Protein AF-A0A453L8Q3-F1 (afdb_monomer_lite)

Foldseek 3Di:
DCVVLVDDDDPPDPDDDPVNVVSVVVQVVCCVVVNDPPPPPPCPPCVNDDDADLVNVLVVLQVVLVVQLVVQLVVQVVVCVVVVHDDDPCSSRPPVSSCCSNVVSVCVSVVD

Organism: Aegilops tauschii subsp. strangulata (NCBI:txid200361)

Sequence (112 aa):
MNRRLNLDIPQNNTFLLPRDVLAATNHLIGMKFGTGILEDDDMNHLKNKHIHSGADLLQDQFGLALGRLQHAVQKTIHRVFIRQSKPTPQTLVTPTSTSILLINTYETFFGT

Secondary structure (DSSP, 8-state):
-HHHHT----TT--SPPHHHHHHHHHHHHHHHTT-S------TTSGGG-----HHHHHHHHHHHHHHHHHHHHHHHHHHHHHTTPPP-HHHHS-HHHHHHHHHHHHHHHHT-

Radius of gyration: 22.08 Å; chains: 1; bounding box: 40×36×52 Å

InterPro domains:
  IPR007642 RNA polymerase Rpb2, domain 2 [PF04561] (1-51)
  IPR037034 RNA polymerase Rpb2, domain 2 superfamily [G3DSA:3.90.1110.10] (1-41)

Structure (mmCIF, N/CA/C/O backbone):
data_AF-A0A453L8Q3-F1
#
_entry.id   AF-A0A453L8Q3-F1
#
loop_
_atom_site.group_PDB
_atom_site.id
_atom_site.type_symbol
_atom_site.label_atom_id
_atom_site.label_alt_id
_atom_site.label_comp_id
_atom_site.label_asym_id
_atom_site.label_entity_id
_atom_site.label_seq_id
_atom_site.pdbx_PDB_ins_code
_atom_site.Cartn_x
_atom_site.Cartn_y
_atom_site.Cartn_z
_atom_site.occupancy
_atom_site.B_iso_or_equiv
_atom_site.auth_seq_id
_atom_site.auth_comp_id
_atom_site.auth_asym_id
_atom_site.auth_atom_id
_atom_site.pdbx_PDB_model_num
ATOM 1 N N . MET A 1 1 ? 0.668 -0.923 -15.991 1.00 86.75 1 MET A N 1
ATOM 2 C CA . MET A 1 1 ? 1.037 -2.350 -16.109 1.00 86.75 1 MET A CA 1
ATOM 3 C C . MET A 1 1 ? 0.819 -2.878 -17.524 1.00 86.75 1 MET A C 1
ATOM 5 O O . MET A 1 1 ? 1.801 -3.147 -18.202 1.00 86.75 1 MET A O 1
ATOM 9 N N . ASN A 1 2 ? -0.426 -2.898 -18.012 1.00 90.00 2 ASN A N 1
ATOM 10 C CA . ASN A 1 2 ? -0.809 -3.439 -19.328 1.00 90.00 2 ASN A CA 1
ATOM 11 C C . ASN A 1 2 ? 0.052 -2.956 -20.504 1.00 90.00 2 ASN A C 1
ATOM 13 O O . ASN A 1 2 ? 0.551 -3.773 -21.267 1.00 90.00 2 ASN A O 1
ATOM 17 N N . ARG A 1 3 ? 0.317 -1.645 -20.594 1.00 87.75 3 ARG A N 1
ATOM 18 C CA . ARG A 1 3 ? 1.172 -1.061 -21.642 1.00 87.75 3 ARG A CA 1
ATOM 19 C C . ARG A 1 3 ? 2.616 -1.579 -21.626 1.00 87.75 3 ARG A C 1
ATOM 21 O O . ARG A 1 3 ? 3.201 -1.733 -22.683 1.00 87.75 3 ARG A O 1
ATOM 28 N N . ARG A 1 4 ? 3.197 -1.813 -20.445 1.00 86.25 4 ARG A N 1
ATOM 29 C CA . ARG A 1 4 ? 4.604 -2.239 -20.316 1.00 86.25 4 ARG A CA 1
ATOM 30 C C . ARG A 1 4 ? 4.787 -3.732 -20.573 1.00 86.25 4 ARG A C 1
ATOM 32 O O . ARG A 1 4 ? 5.816 -4.144 -21.081 1.00 86.25 4 ARG A O 1
ATOM 39 N N . LEU A 1 5 ? 3.782 -4.534 -20.226 1.00 88.56 5 LEU A N 1
ATOM 40 C CA . LEU A 1 5 ? 3.812 -5.991 -20.374 1.00 88.56 5 LEU A CA 1
ATOM 41 C C . LEU A 1 5 ? 3.072 -6.486 -21.629 1.00 88.56 5 LEU A C 1
ATOM 43 O O . LEU A 1 5 ? 2.927 -7.692 -21.804 1.00 88.56 5 LEU A O 1
ATOM 47 N N . ASN A 1 6 ? 2.594 -5.573 -22.485 1.00 87.44 6 ASN A N 1
ATOM 48 C CA . ASN A 1 6 ? 1.770 -5.867 -23.664 1.00 87.44 6 ASN A CA 1
ATOM 49 C C . ASN A 1 6 ? 0.576 -6.788 -23.348 1.00 87.44 6 ASN A C 1
ATOM 51 O O . ASN A 1 6 ? 0.313 -7.770 -24.043 1.00 87.44 6 ASN A O 1
ATOM 55 N N . LEU A 1 7 ? -0.138 -6.483 -22.261 1.00 89.62 7 LEU A N 1
ATOM 56 C CA . LEU A 1 7 ? -1.300 -7.250 -21.814 1.00 89.62 7 LEU A CA 1
ATOM 57 C C . LEU A 1 7 ? -2.597 -6.569 -22.243 1.00 89.62 7 LEU A C 1
ATOM 59 O O . LEU A 1 7 ? -2.794 -5.382 -21.997 1.00 89.62 7 LEU A O 1
ATOM 63 N N . ASP A 1 8 ? -3.504 -7.353 -22.814 1.00 91.56 8 ASP A N 1
ATOM 64 C CA . ASP A 1 8 ? -4.875 -6.940 -23.107 1.00 91.56 8 ASP A CA 1
ATOM 65 C C . ASP A 1 8 ? -5.792 -7.343 -21.942 1.00 91.56 8 ASP A C 1
ATOM 67 O O . ASP A 1 8 ? -6.386 -8.422 -21.923 1.00 91.56 8 ASP A O 1
ATOM 71 N N . ILE A 1 9 ? -5.779 -6.524 -20.888 1.00 90.62 9 ILE A N 1
ATOM 72 C CA . ILE A 1 9 ? -6.620 -6.673 -19.693 1.00 90.62 9 ILE A CA 1
ATOM 73 C C . ILE A 1 9 ? -7.485 -5.407 -19.578 1.00 90.62 9 ILE A C 1
ATOM 75 O O . ILE A 1 9 ? -6.965 -4.300 -19.776 1.00 90.62 9 ILE A O 1
ATOM 79 N N . PRO A 1 10 ? -8.784 -5.524 -19.236 1.00 91.69 10 PRO A N 1
ATOM 80 C CA . PRO A 1 10 ? -9.657 -4.367 -19.063 1.00 91.69 10 PRO A CA 1
ATOM 81 C C . PRO A 1 10 ? -9.109 -3.362 -18.041 1.00 91.69 10 PRO A C 1
ATOM 83 O O . PRO A 1 10 ? -8.730 -3.745 -16.937 1.00 91.69 10 PRO A O 1
ATOM 86 N N . GLN A 1 11 ? -9.146 -2.064 -18.370 1.00 88.25 11 GLN A N 1
ATOM 87 C CA . GLN A 1 11 ? -8.648 -0.981 -17.496 1.00 88.25 11 GLN A CA 1
ATOM 88 C C . GLN A 1 11 ? -9.404 -0.863 -16.162 1.00 88.25 11 GLN A C 1
ATOM 90 O O . GLN A 1 11 ? -8.898 -0.262 -15.222 1.00 88.25 11 GLN A O 1
ATOM 95 N N . ASN A 1 12 ? -10.610 -1.430 -16.075 1.00 93.12 12 ASN A N 1
ATOM 96 C CA . ASN A 1 12 ? -11.411 -1.421 -14.852 1.00 93.12 12 ASN A CA 1
ATOM 97 C C . ASN A 1 12 ? -10.896 -2.411 -13.791 1.00 93.12 12 ASN A C 1
ATOM 99 O O . ASN A 1 12 ? -11.258 -2.306 -12.623 1.00 93.12 12 ASN A O 1
ATOM 103 N N . ASN A 1 13 ? -10.077 -3.394 -14.180 1.00 90.31 13 ASN A N 1
ATOM 104 C CA . ASN A 1 13 ? -9.484 -4.306 -13.216 1.00 90.31 13 ASN A CA 1
ATOM 105 C C . ASN A 1 13 ? -8.190 -3.707 -12.654 1.00 90.31 13 ASN A C 1
ATOM 107 O O . ASN A 1 13 ? -7.178 -3.632 -13.348 1.00 90.31 13 ASN A O 1
ATOM 111 N N . THR A 1 14 ? -8.231 -3.301 -11.389 1.00 89.44 14 THR A N 1
ATOM 112 C CA . THR A 1 14 ? -7.083 -2.746 -10.660 1.00 89.44 14 THR A CA 1
ATOM 113 C C . THR A 1 14 ? -6.326 -3.792 -9.842 1.00 89.44 14 THR A C 1
ATOM 115 O O . THR A 1 14 ? -5.266 -3.487 -9.295 1.00 89.44 14 THR A O 1
ATOM 118 N N . PHE A 1 15 ? -6.840 -5.024 -9.754 1.00 92.94 15 PHE A N 1
ATOM 119 C CA . PHE A 1 15 ? -6.193 -6.113 -9.030 1.00 92.94 15 PHE A CA 1
ATOM 120 C C . PHE A 1 15 ? -5.173 -6.839 -9.904 1.00 92.94 15 PHE A C 1
ATOM 122 O O . PHE A 1 15 ? -5.402 -7.072 -11.091 1.00 92.94 15 PHE A O 1
ATOM 129 N N . LEU A 1 16 ? -4.075 -7.264 -9.275 1.00 92.81 16 LEU A N 1
ATOM 130 C CA . LEU A 1 16 ? -3.070 -8.112 -9.908 1.00 92.81 16 LEU A CA 1
ATOM 131 C C . LEU A 1 16 ? -3.668 -9.478 -10.259 1.00 92.81 16 LEU A C 1
ATOM 133 O O . LEU A 1 16 ? -4.173 -10.196 -9.394 1.00 92.81 16 LEU A O 1
ATOM 137 N N . LEU A 1 17 ? -3.565 -9.854 -11.528 1.00 93.56 17 LEU A N 1
ATOM 138 C CA . LEU A 1 17 ? -3.929 -11.166 -12.039 1.00 93.56 17 LEU A CA 1
ATOM 139 C C . LEU A 1 17 ? -2.708 -12.097 -12.068 1.00 93.56 17 LEU A C 1
ATOM 141 O O . LEU A 1 17 ? -1.582 -11.646 -12.276 1.00 93.56 17 LEU A O 1
ATOM 145 N N . PRO A 1 18 ? -2.894 -13.426 -11.977 1.00 92.69 18 PRO A N 1
ATOM 146 C CA . PRO A 1 18 ? -1.785 -14.375 -12.118 1.00 92.69 18 PRO A CA 1
ATOM 147 C C . PRO A 1 18 ? -0.983 -14.200 -13.422 1.00 92.69 18 PRO A C 1
ATOM 149 O O . PRO A 1 18 ? 0.234 -14.388 -13.443 1.00 92.69 18 PRO A O 1
ATOM 152 N N . ARG A 1 19 ? -1.651 -13.785 -14.510 1.00 91.69 19 ARG A N 1
ATOM 153 C CA . ARG A 1 19 ? -1.014 -13.498 -15.805 1.00 91.69 19 ARG A CA 1
ATOM 154 C C . ARG A 1 19 ? -0.047 -12.315 -15.741 1.00 91.69 19 ARG A C 1
ATOM 156 O O . ARG A 1 19 ? 0.966 -12.343 -16.435 1.00 91.69 19 ARG A O 1
ATOM 163 N N . ASP A 1 20 ? -0.338 -11.317 -14.913 1.00 93.56 20 ASP A N 1
ATOM 164 C CA . ASP A 1 20 ? 0.510 -10.140 -14.736 1.00 93.56 20 ASP A CA 1
ATOM 165 C C . ASP A 1 20 ? 1.875 -10.529 -14.167 1.00 93.56 20 ASP A C 1
ATOM 167 O O . ASP A 1 20 ? 2.911 -10.086 -14.663 1.00 93.56 20 ASP A O 1
ATOM 171 N N . VAL A 1 21 ? 1.873 -11.418 -13.166 1.00 93.94 21 VAL A N 1
ATOM 172 C CA . VAL A 1 21 ? 3.090 -11.942 -12.533 1.00 93.94 21 VAL A CA 1
ATOM 173 C C . VAL A 1 21 ? 3.910 -12.742 -13.541 1.00 93.94 21 VAL A C 1
ATOM 175 O O . VAL A 1 21 ? 5.095 -12.474 -13.706 1.00 93.94 21 VAL A O 1
ATOM 178 N N . LEU A 1 22 ? 3.278 -13.668 -14.271 1.00 93.94 22 LEU A N 1
ATOM 179 C CA . LEU A 1 22 ? 3.964 -14.476 -15.284 1.00 93.94 22 LEU A CA 1
ATOM 180 C C . LEU A 1 22 ? 4.593 -13.606 -16.386 1.00 93.94 22 LEU A C 1
ATOM 182 O O . LEU A 1 22 ? 5.744 -13.821 -16.768 1.00 93.94 22 LEU A O 1
ATOM 186 N N . ALA A 1 23 ? 3.857 -12.609 -16.882 1.00 92.31 23 ALA A N 1
ATOM 187 C CA . ALA A 1 23 ? 4.350 -11.690 -17.901 1.00 92.31 23 ALA A CA 1
ATOM 188 C C . ALA A 1 23 ? 5.501 -10.815 -17.381 1.00 92.31 23 ALA A C 1
ATOM 190 O O . ALA A 1 23 ? 6.500 -10.653 -18.080 1.00 92.31 23 ALA A O 1
ATOM 191 N N . ALA A 1 24 ? 5.405 -10.308 -16.147 1.00 92.00 24 ALA A N 1
ATOM 192 C CA . ALA A 1 24 ? 6.477 -9.550 -15.506 1.00 92.00 24 ALA A CA 1
ATOM 193 C C . ALA A 1 24 ? 7.744 -10.398 -15.305 1.00 92.00 24 ALA A C 1
ATOM 195 O O . ALA A 1 24 ? 8.844 -9.932 -15.598 1.00 92.00 24 ALA A O 1
ATOM 196 N N . THR A 1 25 ? 7.608 -11.655 -14.870 1.00 92.81 25 THR A N 1
ATOM 197 C CA . THR A 1 25 ? 8.742 -12.581 -14.727 1.00 92.81 25 THR A CA 1
ATOM 198 C C . THR A 1 25 ? 9.403 -12.872 -16.072 1.00 92.81 25 THR A C 1
ATOM 200 O O . THR A 1 25 ? 10.623 -12.769 -16.179 1.00 92.81 25 THR A O 1
ATOM 203 N N . ASN A 1 26 ? 8.626 -13.168 -17.118 1.00 90.00 26 ASN A N 1
ATOM 204 C CA . ASN A 1 26 ? 9.169 -13.378 -18.463 1.00 90.00 26 ASN A CA 1
ATOM 205 C C . ASN A 1 26 ? 9.882 -12.129 -18.997 1.00 90.00 26 ASN A C 1
ATOM 207 O O . ASN A 1 26 ? 10.944 -12.243 -19.605 1.00 90.00 26 ASN A O 1
ATOM 211 N N . HIS A 1 27 ? 9.335 -10.940 -18.732 1.00 88.38 27 HIS A N 1
ATOM 212 C CA . HIS A 1 27 ? 9.964 -9.676 -19.103 1.00 88.38 27 HIS A CA 1
ATOM 213 C C . HIS A 1 27 ? 11.316 -9.482 -18.394 1.00 88.38 27 HIS A C 1
ATOM 215 O O . HIS A 1 27 ? 12.315 -9.213 -19.057 1.00 88.38 27 HIS A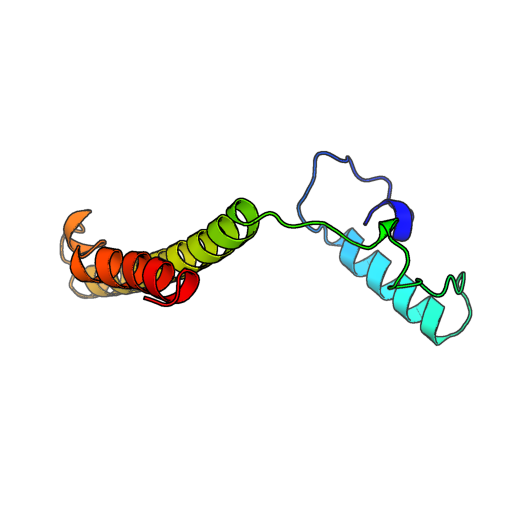 O 1
ATOM 221 N N . LEU A 1 28 ? 11.388 -9.726 -17.078 1.00 89.25 28 LEU A N 1
ATOM 222 C CA . LEU A 1 28 ? 12.633 -9.671 -16.296 1.00 89.25 28 LEU A CA 1
ATOM 223 C C . LEU A 1 28 ? 13.692 -10.670 -16.793 1.00 89.25 28 LEU A C 1
ATOM 225 O O . LEU A 1 28 ? 14.874 -10.333 -16.879 1.00 89.25 28 LEU A O 1
ATOM 229 N N . ILE A 1 29 ? 13.279 -11.893 -17.140 1.00 89.69 29 ILE A N 1
ATOM 230 C CA . ILE A 1 29 ? 14.167 -12.908 -17.726 1.00 89.69 29 ILE A CA 1
ATOM 231 C C . ILE A 1 29 ? 14.697 -12.413 -19.079 1.00 89.69 29 ILE A C 1
ATOM 233 O O . ILE A 1 29 ? 15.906 -12.426 -19.303 1.00 89.69 29 ILE A O 1
ATOM 237 N N . GLY A 1 30 ? 13.824 -11.907 -19.954 1.00 87.25 30 GLY A N 1
ATOM 238 C CA . GLY A 1 30 ? 14.216 -11.353 -21.253 1.00 87.25 30 GLY A CA 1
ATOM 239 C C . GLY A 1 30 ? 15.215 -10.197 -21.139 1.00 87.25 30 GLY A C 1
ATOM 240 O O . GLY A 1 30 ? 16.194 -10.162 -21.885 1.00 87.25 30 GLY A O 1
ATOM 241 N N . MET A 1 31 ? 15.028 -9.305 -20.157 1.00 85.88 31 MET A N 1
ATOM 242 C CA . MET A 1 31 ? 15.989 -8.240 -19.841 1.00 85.88 31 MET A CA 1
ATOM 243 C C . MET A 1 31 ? 17.345 -8.812 -19.413 1.00 85.88 31 MET A C 1
ATOM 245 O O . MET A 1 31 ? 18.384 -8.363 -19.891 1.00 85.88 31 MET A O 1
ATOM 249 N N . LYS A 1 32 ? 17.356 -9.837 -18.548 1.00 84.94 32 LYS A N 1
ATOM 250 C CA . LYS A 1 32 ? 18.598 -10.448 -18.049 1.00 84.94 32 LYS A CA 1
ATOM 251 C C . LYS A 1 32 ? 19.432 -11.100 -19.155 1.00 84.94 32 LYS A C 1
ATOM 253 O O . LYS A 1 32 ? 20.658 -11.063 -19.078 1.00 84.94 32 LYS A O 1
ATOM 258 N N . PHE A 1 33 ? 18.780 -11.696 -20.152 1.00 85.25 33 PHE A N 1
ATOM 259 C CA . PHE A 1 33 ? 19.435 -12.398 -21.261 1.00 85.25 33 PHE A CA 1
ATOM 260 C C . PHE A 1 33 ? 19.586 -11.547 -22.532 1.00 85.25 33 PHE A C 1
ATOM 262 O O . PHE A 1 33 ? 20.007 -12.075 -23.557 1.00 85.25 33 PHE A O 1
ATOM 269 N N . GLY A 1 34 ? 19.235 -10.255 -22.495 1.00 75.00 34 GLY A N 1
ATOM 270 C CA . GLY A 1 34 ? 19.349 -9.354 -23.651 1.00 75.00 34 GLY A CA 1
ATOM 271 C C . GLY A 1 34 ? 18.469 -9.746 -24.845 1.00 75.00 34 GLY A C 1
ATOM 272 O O . GLY A 1 34 ? 18.735 -9.335 -25.968 1.00 75.00 34 GLY A O 1
ATOM 273 N N . THR A 1 35 ? 17.440 -10.567 -24.615 1.00 70.19 35 THR A N 1
ATOM 274 C CA . THR A 1 35 ? 16.517 -11.082 -25.646 1.00 70.19 35 THR A CA 1
ATOM 275 C C . THR A 1 35 ? 15.206 -10.293 -25.715 1.00 70.19 35 THR A C 1
ATOM 277 O O . THR A 1 35 ? 14.332 -10.616 -26.515 1.00 70.19 35 THR A O 1
ATOM 280 N N . GLY A 1 36 ? 15.063 -9.245 -24.898 1.00 64.06 36 GLY A N 1
ATOM 281 C CA . GLY A 1 36 ? 13.935 -8.315 -24.911 1.00 64.06 36 GLY A CA 1
ATOM 282 C C . GLY A 1 36 ? 14.337 -6.904 -25.338 1.00 64.06 36 GLY A C 1
ATOM 283 O O . GLY A 1 36 ? 15.518 -6.569 -25.385 1.00 64.06 36 GLY A O 1
ATOM 284 N N . ILE A 1 37 ? 13.338 -6.063 -25.622 1.00 59.69 37 ILE A N 1
ATOM 285 C CA . ILE A 1 37 ? 13.535 -4.622 -25.809 1.00 59.69 37 ILE A CA 1
ATOM 286 C C . ILE A 1 37 ? 14.110 -4.067 -24.496 1.00 59.69 37 ILE A C 1
ATOM 288 O O . ILE A 1 37 ? 13.405 -3.995 -23.490 1.00 59.69 37 ILE A O 1
ATOM 292 N N . LEU A 1 38 ? 15.397 -3.717 -24.503 1.00 61.16 38 LEU A N 1
ATOM 293 C CA . LEU A 1 38 ? 16.064 -3.001 -23.416 1.00 61.16 38 LEU A CA 1
ATOM 294 C C . LEU A 1 38 ? 15.652 -1.525 -23.489 1.00 61.16 38 LEU A C 1
ATOM 296 O O . LEU A 1 38 ? 16.442 -0.658 -23.849 1.00 61.16 38 LEU A O 1
ATOM 300 N N . GLU A 1 39 ? 14.381 -1.240 -23.223 1.00 64.38 39 GLU A N 1
ATOM 301 C CA . GLU A 1 39 ? 13.977 0.116 -22.871 1.00 64.38 39 GLU A CA 1
ATOM 302 C C . GLU A 1 39 ? 14.441 0.335 -21.431 1.00 64.38 39 GLU A C 1
ATOM 304 O O . GLU A 1 39 ? 13.774 -0.087 -20.486 1.00 64.38 39 GLU A O 1
ATOM 309 N N . ASP A 1 40 ? 15.627 0.928 -21.266 1.00 67.12 40 ASP A N 1
ATOM 310 C CA . ASP A 1 40 ? 16.054 1.445 -19.969 1.00 67.12 40 ASP A CA 1
ATOM 311 C C . ASP A 1 40 ? 14.987 2.438 -19.503 1.00 67.12 40 ASP A C 1
ATOM 313 O O . ASP A 1 40 ? 14.754 3.484 -20.118 1.00 67.12 40 ASP A O 1
ATOM 317 N N . ASP A 1 41 ? 14.271 2.064 -18.448 1.00 76.19 41 ASP A N 1
ATOM 318 C CA . ASP A 1 41 ? 13.180 2.868 -17.931 1.00 76.19 41 ASP A CA 1
ATOM 319 C C . ASP A 1 41 ? 13.778 4.061 -17.187 1.00 76.19 41 ASP A C 1
ATOM 321 O O . ASP A 1 41 ? 14.239 3.944 -16.049 1.00 76.19 41 ASP A O 1
ATOM 325 N N . ASP A 1 42 ? 13.806 5.215 -17.853 1.00 84.25 42 ASP A N 1
ATOM 326 C CA . ASP A 1 42 ? 14.275 6.456 -17.252 1.00 84.25 42 ASP A CA 1
ATOM 327 C C . ASP A 1 42 ? 13.363 6.835 -16.075 1.00 84.25 42 ASP A C 1
ATOM 329 O O . ASP A 1 42 ? 12.278 7.412 -16.214 1.00 84.25 42 ASP A O 1
ATOM 333 N N . MET A 1 43 ? 13.824 6.497 -14.872 1.00 84.50 43 MET A N 1
ATOM 334 C CA . MET A 1 43 ? 13.127 6.762 -13.617 1.00 84.50 43 MET A CA 1
ATOM 335 C C . MET A 1 43 ? 12.951 8.265 -13.352 1.00 84.50 43 MET A C 1
ATOM 337 O O . MET A 1 43 ? 12.099 8.659 -12.546 1.00 84.50 43 MET A O 1
ATOM 341 N N . ASN A 1 44 ? 13.742 9.119 -14.005 1.00 88.50 44 ASN A N 1
ATOM 342 C CA . ASN A 1 44 ? 13.655 10.568 -13.860 1.00 88.50 44 ASN A CA 1
ATOM 343 C C . ASN A 1 44 ? 12.670 11.199 -14.843 1.00 88.50 44 ASN A C 1
ATOM 345 O O . ASN A 1 44 ? 12.294 12.360 -14.665 1.00 88.50 44 ASN A O 1
ATOM 349 N N . HIS A 1 45 ? 12.185 10.438 -15.821 1.00 90.81 45 HIS A N 1
ATOM 350 C CA . HIS A 1 45 ? 11.193 10.919 -16.757 1.00 90.81 45 HIS A CA 1
ATOM 351 C C . HIS A 1 45 ? 9.895 11.305 -16.028 1.00 90.81 45 HIS A C 1
ATOM 353 O O . HIS A 1 45 ? 9.307 10.502 -15.303 1.00 90.81 45 HIS A O 1
ATOM 359 N N . LEU A 1 46 ? 9.395 12.527 -16.249 1.00 91.06 46 LEU A N 1
ATOM 360 C CA . LEU A 1 46 ? 8.241 13.062 -15.509 1.00 91.06 46 LEU A CA 1
ATOM 361 C C . LEU A 1 46 ? 6.958 12.232 -15.674 1.00 91.06 46 LEU A C 1
ATOM 363 O O . LEU A 1 46 ? 6.136 12.218 -14.767 1.00 91.06 46 LEU A O 1
ATOM 367 N N . LYS A 1 47 ? 6.793 11.479 -16.775 1.00 87.56 47 LYS A N 1
ATOM 368 C CA . LYS A 1 47 ? 5.654 10.539 -16.924 1.00 87.56 47 LYS A CA 1
ATOM 369 C C . LYS A 1 47 ? 5.689 9.369 -15.927 1.00 87.56 47 LYS A C 1
ATOM 371 O O . LYS A 1 47 ? 4.664 8.725 -15.748 1.00 87.56 47 LYS A O 1
ATOM 376 N N . ASN A 1 48 ? 6.841 9.105 -15.306 1.00 88.75 48 ASN A N 1
ATOM 377 C CA . ASN A 1 48 ? 7.034 8.120 -14.240 1.00 88.75 48 ASN A CA 1
ATOM 378 C C . ASN A 1 48 ? 7.016 8.781 -12.838 1.00 88.75 48 ASN A C 1
ATOM 380 O O . ASN A 1 48 ? 7.292 8.117 -11.839 1.00 88.75 48 ASN A O 1
ATOM 384 N N . LYS A 1 49 ? 6.720 10.088 -12.740 1.00 92.50 49 LYS A N 1
ATOM 385 C CA . LYS A 1 49 ? 6.571 10.817 -11.473 1.00 92.50 49 LYS A CA 1
ATOM 386 C C . LYS A 1 49 ? 5.096 11.127 -11.217 1.00 92.50 49 LYS A C 1
ATOM 388 O O . LYS A 1 49 ? 4.385 11.584 -12.106 1.00 92.50 49 LYS A O 1
ATOM 393 N N . HIS A 1 50 ? 4.661 10.921 -9.977 1.00 91.19 50 HIS A N 1
ATOM 394 C CA . HIS A 1 50 ? 3.309 11.234 -9.518 1.00 91.19 50 HIS A CA 1
ATOM 395 C C . HIS A 1 50 ? 3.371 12.274 -8.399 1.00 91.19 50 HIS A C 1
ATOM 397 O O . HIS A 1 50 ? 4.149 12.133 -7.454 1.00 91.19 50 HIS A O 1
ATOM 403 N N . ILE A 1 51 ? 2.559 13.324 -8.518 1.00 92.81 51 ILE A N 1
ATOM 404 C CA . ILE A 1 51 ? 2.426 14.360 -7.492 1.00 92.81 51 ILE A CA 1
ATOM 405 C C . ILE A 1 51 ? 1.420 13.859 -6.456 1.00 92.81 51 ILE A C 1
ATOM 407 O O . ILE A 1 51 ? 0.313 13.482 -6.826 1.00 92.81 51 ILE A O 1
ATOM 411 N N . HIS A 1 52 ? 1.811 13.875 -5.184 1.00 93.56 52 HIS A N 1
ATOM 412 C CA . HIS A 1 52 ? 0.927 13.604 -4.052 1.00 93.56 52 HIS A CA 1
ATOM 413 C C . HIS A 1 52 ? 0.688 14.918 -3.311 1.00 93.56 52 HIS A C 1
ATOM 415 O O . HIS A 1 52 ? 1.637 15.632 -2.979 1.00 93.56 52 HIS A O 1
ATOM 421 N N . SER A 1 53 ? -0.574 15.261 -3.087 1.00 95.62 53 SER A N 1
ATOM 422 C CA . SER A 1 53 ? -0.971 16.404 -2.271 1.00 95.62 53 SER A CA 1
ATOM 423 C C . SER A 1 53 ? -0.877 16.078 -0.777 1.00 95.62 53 SER A C 1
ATOM 425 O O . SER A 1 53 ? -0.780 14.917 -0.377 1.00 95.62 53 SER A O 1
ATOM 427 N N . GLY A 1 54 ? -0.961 17.102 0.078 1.00 93.38 54 GLY A N 1
ATOM 428 C CA . GLY A 1 54 ? -1.029 16.893 1.529 1.00 93.38 54 GLY A CA 1
ATOM 429 C C . GLY A 1 54 ? -2.225 16.032 1.957 1.00 93.38 54 GLY A C 1
ATOM 430 O O . GLY A 1 54 ? -2.113 15.268 2.911 1.00 93.38 54 GLY A O 1
ATOM 431 N N . ALA A 1 55 ? -3.342 16.104 1.223 1.00 93.56 55 ALA A N 1
ATOM 432 C CA . ALA A 1 55 ? -4.510 15.264 1.467 1.00 93.56 55 ALA A CA 1
ATOM 433 C C . ALA A 1 55 ? -4.256 13.796 1.089 1.00 93.56 55 ALA A C 1
ATOM 435 O O . ALA A 1 55 ? -4.661 12.915 1.841 1.00 93.56 55 ALA A O 1
ATOM 436 N N . ASP A 1 56 ? -3.539 13.536 -0.012 1.00 94.12 56 ASP A N 1
ATOM 437 C CA . ASP A 1 56 ? -3.175 12.170 -0.424 1.00 94.12 56 ASP A CA 1
ATOM 438 C C . ASP A 1 56 ? -2.263 11.516 0.624 1.00 94.12 56 ASP A C 1
ATOM 440 O O . ASP A 1 56 ? -2.510 10.398 1.069 1.00 94.12 56 ASP A O 1
ATOM 444 N N . LEU A 1 57 ? -1.262 12.260 1.111 1.00 93.94 57 LEU A N 1
ATOM 445 C CA . LEU A 1 57 ? -0.358 11.781 2.161 1.00 93.94 57 LEU A CA 1
ATOM 446 C C . LEU A 1 57 ? -1.094 11.509 3.481 1.00 93.94 57 LEU A C 1
ATOM 448 O O . LEU A 1 57 ? -0.807 10.522 4.163 1.00 93.94 57 LEU A O 1
ATOM 452 N N . LEU A 1 58 ? -2.052 12.365 3.845 1.00 93.44 58 LEU A N 1
ATOM 453 C CA . LEU A 1 58 ? -2.883 12.162 5.030 1.00 93.44 58 LEU A CA 1
ATOM 454 C C . LEU A 1 58 ? -3.798 10.939 4.865 1.00 93.44 58 LEU A C 1
ATOM 456 O O . LEU A 1 58 ? -3.951 10.157 5.805 1.00 93.44 58 LEU A O 1
ATOM 460 N N . GLN A 1 59 ? -4.382 10.749 3.680 1.00 93.88 59 GLN A N 1
ATOM 461 C CA . GLN A 1 59 ? -5.217 9.593 3.361 1.00 93.88 59 GLN A CA 1
ATOM 462 C C . GLN A 1 59 ? -4.428 8.283 3.473 1.00 93.88 59 GLN A C 1
ATOM 464 O O . GLN A 1 59 ? -4.937 7.324 4.059 1.00 93.88 59 GLN A O 1
ATOM 469 N N . ASP A 1 60 ? -3.181 8.252 3.000 1.00 93.50 60 ASP A N 1
ATOM 470 C CA . ASP A 1 60 ? -2.294 7.093 3.139 1.00 93.50 60 ASP A CA 1
ATOM 471 C C . ASP A 1 60 ? -2.015 6.760 4.611 1.00 93.50 60 ASP A C 1
ATOM 473 O O . ASP A 1 60 ? -2.158 5.607 5.036 1.00 93.50 60 ASP A O 1
ATOM 477 N N . GLN A 1 61 ? -1.681 7.769 5.428 1.00 92.75 61 GLN A N 1
ATOM 478 C CA . GLN A 1 61 ? -1.476 7.567 6.867 1.00 92.75 61 GLN A CA 1
ATOM 479 C C . GLN A 1 61 ? -2.746 7.070 7.561 1.00 92.75 61 GLN A C 1
ATOM 481 O O . GLN A 1 61 ? -2.695 6.147 8.379 1.00 92.75 61 GLN A O 1
ATOM 486 N N . PHE A 1 62 ? -3.902 7.625 7.202 1.00 91.44 62 PHE A N 1
ATOM 487 C CA . PHE A 1 62 ? -5.179 7.190 7.754 1.00 91.44 62 PHE A CA 1
ATOM 488 C C . PHE A 1 62 ? -5.512 5.745 7.354 1.00 91.44 62 PHE A C 1
ATOM 490 O O . PHE A 1 62 ? -5.947 4.955 8.195 1.00 91.44 62 PHE A O 1
ATOM 497 N N . GLY A 1 63 ? -5.229 5.354 6.108 1.00 92.19 63 GLY A N 1
ATOM 498 C CA . GLY A 1 63 ? -5.350 3.973 5.640 1.00 92.19 63 GLY A CA 1
ATOM 499 C C . GLY A 1 63 ? -4.503 2.998 6.465 1.00 92.19 63 GLY A C 1
ATOM 500 O O . GLY A 1 63 ? -4.998 1.954 6.900 1.00 92.19 63 GLY A O 1
ATOM 501 N N . LEU A 1 64 ? -3.255 3.363 6.776 1.00 91.19 64 LEU A N 1
ATOM 502 C CA . LEU A 1 64 ? -2.384 2.574 7.655 1.00 91.19 64 LEU A CA 1
ATOM 503 C C . LEU A 1 64 ? -2.940 2.466 9.084 1.00 91.19 64 LEU A C 1
ATOM 505 O O . LEU A 1 64 ? -2.911 1.383 9.680 1.00 91.19 64 LEU A O 1
ATOM 509 N N . ALA A 1 65 ? -3.469 3.559 9.638 1.00 89.88 65 ALA A N 1
ATOM 510 C CA . ALA A 1 65 ? -4.076 3.566 10.969 1.00 89.88 65 ALA A CA 1
ATOM 511 C C . ALA A 1 65 ? -5.301 2.644 11.045 1.00 89.88 65 ALA A C 1
ATOM 513 O O . ALA A 1 65 ? -5.444 1.873 11.999 1.00 89.88 65 ALA A O 1
ATOM 514 N N . LEU A 1 66 ? -6.143 2.657 10.009 1.00 91.00 66 LEU A N 1
ATOM 515 C CA . LEU A 1 66 ? -7.281 1.750 9.884 1.00 91.00 66 LEU A CA 1
ATOM 516 C C . LEU A 1 66 ? -6.842 0.288 9.754 1.00 91.00 66 LEU A C 1
ATOM 518 O O . LEU A 1 66 ? -7.433 -0.574 10.401 1.00 91.00 66 LEU A O 1
ATOM 522 N N . GLY A 1 67 ? -5.772 -0.003 9.010 1.00 90.44 67 GLY A N 1
ATOM 523 C CA . GLY A 1 67 ? -5.199 -1.353 8.945 1.00 90.44 67 GLY A CA 1
ATOM 524 C C . GLY A 1 67 ? -4.722 -1.861 10.314 1.00 90.44 67 GLY A C 1
ATOM 525 O O . GLY A 1 67 ? -4.990 -3.004 10.699 1.00 90.44 67 GLY A O 1
ATOM 526 N N . ARG A 1 68 ? -4.084 -0.994 11.113 1.00 87.94 68 ARG A N 1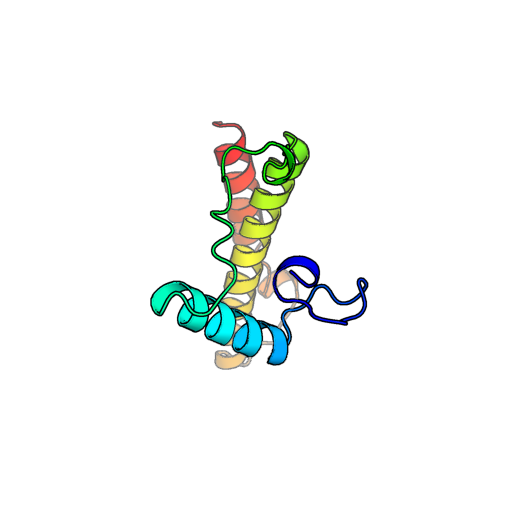
ATOM 527 C CA . ARG A 1 68 ? -3.699 -1.309 12.504 1.00 87.94 68 ARG A CA 1
ATOM 528 C C . ARG A 1 68 ? -4.921 -1.551 13.389 1.00 87.94 68 ARG A C 1
ATOM 530 O O . ARG A 1 68 ? -4.921 -2.495 14.183 1.00 87.94 68 ARG A O 1
ATOM 537 N N . LEU A 1 69 ? -5.964 -0.734 13.236 1.00 88.56 69 LEU A N 1
ATOM 538 C CA . LEU A 1 69 ? -7.225 -0.899 13.954 1.00 88.56 69 LEU A CA 1
ATOM 539 C C . LEU A 1 69 ? -7.902 -2.226 13.594 1.00 88.56 69 LEU A C 1
ATOM 541 O O . LEU A 1 69 ? -8.281 -2.972 14.494 1.00 88.56 69 LEU A O 1
ATOM 545 N N . GLN A 1 70 ? -7.989 -2.566 12.306 1.00 88.88 70 GLN A N 1
ATOM 546 C CA . GLN A 1 70 ? -8.527 -3.843 11.833 1.00 88.88 70 GLN A CA 1
ATOM 547 C C . GLN A 1 70 ? -7.815 -5.022 12.505 1.00 88.88 70 GLN A C 1
ATOM 549 O O . GLN A 1 70 ? -8.467 -5.926 13.029 1.00 88.88 70 GLN A O 1
ATOM 554 N N . HIS A 1 71 ? -6.483 -4.998 12.554 1.00 87.69 71 HIS A N 1
ATOM 555 C CA . HIS A 1 71 ? -5.699 -6.045 13.205 1.00 87.69 71 HIS A CA 1
ATOM 556 C C . HIS A 1 71 ? -5.954 -6.123 14.726 1.00 87.69 71 HIS A C 1
ATOM 558 O O . HIS A 1 71 ? -6.074 -7.217 15.285 1.00 87.69 71 HIS A O 1
ATOM 564 N N . ALA A 1 72 ? -6.096 -4.986 15.416 1.00 85.69 72 ALA A N 1
ATOM 565 C CA . ALA A 1 72 ? -6.440 -4.951 16.842 1.00 85.69 72 ALA A CA 1
ATOM 566 C C . ALA A 1 72 ? -7.852 -5.500 17.125 1.00 85.69 72 ALA A C 1
ATOM 568 O O . ALA A 1 72 ? -8.056 -6.250 18.089 1.00 85.69 72 ALA A O 1
ATOM 569 N N . VAL A 1 73 ? -8.818 -5.177 16.262 1.00 85.62 73 VAL A N 1
ATOM 570 C CA . VAL A 1 73 ? -10.187 -5.702 16.329 1.00 85.62 73 VAL A CA 1
ATOM 571 C C . VAL A 1 73 ? -10.189 -7.211 16.089 1.00 85.62 73 VAL A C 1
ATOM 573 O O . VAL A 1 73 ? -10.767 -7.941 16.888 1.00 85.62 73 VAL A O 1
ATOM 576 N N . GLN A 1 74 ? -9.477 -7.711 15.074 1.00 86.88 74 GLN A N 1
ATOM 577 C CA . GLN A 1 74 ? -9.344 -9.152 14.817 1.00 86.88 74 GLN A CA 1
ATOM 578 C C . GLN A 1 74 ? -8.771 -9.908 16.025 1.00 86.88 74 GLN A C 1
ATOM 580 O O . GLN A 1 74 ? -9.316 -10.938 16.428 1.00 86.88 74 GLN A O 1
ATOM 585 N N . LYS A 1 75 ? -7.729 -9.368 16.672 1.00 85.19 75 LYS A N 1
ATOM 586 C CA . LYS A 1 75 ? -7.184 -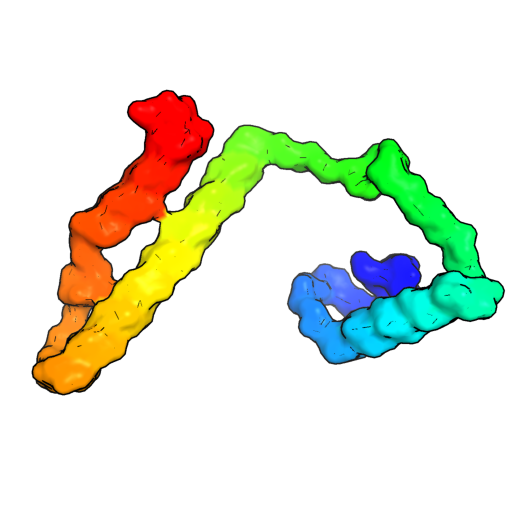9.931 17.921 1.00 85.19 75 LYS A CA 1
ATOM 587 C C . LYS A 1 75 ? -8.219 -9.967 19.043 1.00 85.19 75 LYS A C 1
ATOM 589 O O . LYS A 1 75 ? -8.278 -10.924 19.815 1.00 85.19 75 LYS A O 1
ATOM 594 N N . THR A 1 76 ? -9.040 -8.928 19.141 1.00 83.50 76 THR A N 1
ATOM 595 C CA . THR A 1 76 ? -10.095 -8.848 20.151 1.00 83.50 76 THR A CA 1
ATOM 596 C C . THR A 1 76 ? -11.226 -9.837 19.876 1.00 83.50 76 THR A C 1
ATOM 598 O O . THR A 1 76 ? -11.659 -10.507 20.810 1.00 83.50 76 THR A O 1
ATOM 601 N N . ILE A 1 77 ? -11.639 -10.005 18.616 1.00 84.56 77 ILE A N 1
ATOM 602 C CA . ILE A 1 77 ? -12.605 -11.033 18.197 1.00 84.56 77 ILE A CA 1
ATOM 603 C C . ILE A 1 77 ? -12.094 -12.419 18.593 1.00 84.56 77 ILE A C 1
ATOM 605 O O . ILE A 1 77 ? -12.818 -13.177 19.236 1.00 84.56 77 ILE A O 1
ATOM 609 N N . HIS A 1 78 ? -10.832 -12.724 18.284 1.00 84.69 78 HIS A N 1
ATOM 610 C CA . HIS A 1 78 ? -10.218 -13.998 18.650 1.00 84.69 78 HIS A CA 1
ATOM 611 C C . HIS A 1 78 ? -10.254 -14.233 20.171 1.00 84.69 78 HIS A C 1
ATOM 613 O O . HIS A 1 78 ? -10.641 -15.304 20.635 1.00 84.69 78 HIS A O 1
ATOM 619 N N . ARG A 1 79 ? -9.943 -13.204 20.971 1.00 82.88 79 ARG A N 1
ATOM 620 C CA . ARG A 1 79 ? -10.010 -13.263 22.441 1.00 82.88 79 ARG A CA 1
ATOM 621 C C . ARG A 1 79 ? -11.433 -13.469 22.971 1.00 82.88 79 ARG A C 1
ATOM 623 O O . ARG A 1 79 ? -11.617 -14.232 23.915 1.00 82.88 79 ARG A O 1
ATOM 630 N N . VAL A 1 80 ? -12.419 -12.775 22.408 1.00 83.94 80 VAL A N 1
ATOM 631 C CA . VAL A 1 80 ? -13.837 -12.898 22.789 1.00 83.94 80 VAL A CA 1
ATOM 632 C C . VAL A 1 80 ? -14.359 -14.300 22.483 1.00 83.94 80 VAL A C 1
ATOM 634 O O . VAL A 1 80 ? -15.018 -14.902 23.329 1.00 83.94 80 VAL A O 1
ATOM 637 N N . PHE A 1 81 ? -13.990 -14.845 21.321 1.00 82.81 81 PHE A N 1
ATOM 638 C CA . PHE A 1 81 ? -14.334 -16.206 20.921 1.00 82.81 81 PHE A CA 1
ATOM 639 C C . PHE A 1 81 ? -13.769 -17.252 21.894 1.00 82.81 81 PHE A C 1
ATOM 641 O O . PHE A 1 81 ? -14.517 -18.098 22.376 1.00 82.81 81 PHE A O 1
ATOM 648 N N . ILE A 1 82 ? -12.486 -17.144 22.269 1.00 82.56 82 ILE A N 1
ATOM 649 C CA . ILE A 1 82 ? -11.862 -18.032 23.272 1.00 82.56 82 ILE A CA 1
ATOM 650 C C . ILE A 1 82 ? -12.594 -17.961 24.618 1.00 82.56 82 ILE A C 1
ATOM 652 O O . ILE A 1 82 ? -12.778 -18.975 25.284 1.00 82.56 82 ILE A O 1
ATOM 656 N N . ARG A 1 83 ? -13.021 -16.763 25.029 1.00 82.19 83 ARG A N 1
ATOM 657 C CA . ARG A 1 83 ? -13.724 -16.543 26.301 1.00 82.19 83 ARG A CA 1
ATOM 658 C C . ARG A 1 83 ? -15.207 -16.928 26.264 1.00 82.19 83 ARG A C 1
ATOM 660 O O . ARG A 1 83 ? -15.875 -16.743 27.276 1.00 82.19 83 ARG A O 1
ATOM 667 N N . GLN A 1 84 ? -15.720 -17.411 25.126 1.00 77.06 84 GLN A N 1
ATOM 668 C CA . GLN A 1 84 ? -17.141 -17.705 24.895 1.00 77.06 84 GLN A CA 1
ATOM 669 C C . GLN A 1 84 ? -18.075 -16.548 25.303 1.00 77.06 84 GLN A C 1
ATOM 671 O O . GLN A 1 84 ? -19.223 -16.763 25.688 1.00 77.06 84 GLN A O 1
ATOM 676 N N . SER A 1 85 ? -17.593 -15.300 25.240 1.00 73.50 85 SER A N 1
ATOM 677 C CA . SER A 1 85 ? -18.410 -14.139 25.591 1.00 73.50 85 SER A CA 1
ATOM 678 C C . SER A 1 85 ? -19.154 -13.626 24.363 1.00 73.50 85 SER A C 1
ATOM 680 O O . SER A 1 85 ? -18.674 -13.732 23.235 1.00 73.50 85 SER A O 1
ATOM 682 N N . LYS A 1 86 ? -20.328 -13.022 24.561 1.00 76.38 86 LYS A N 1
ATOM 683 C CA . LYS A 1 86 ? -21.097 -12.428 23.461 1.00 76.38 86 LYS A CA 1
ATOM 684 C C . LYS A 1 86 ? -20.332 -11.223 22.882 1.00 76.38 86 LYS A C 1
ATOM 686 O O . LYS A 1 86 ? -20.076 -10.281 23.635 1.00 76.38 86 LYS A O 1
ATOM 691 N N . PRO A 1 87 ? -19.963 -11.214 21.586 1.00 72.50 87 PRO A N 1
ATOM 692 C CA . PRO A 1 87 ? -19.300 -10.064 20.985 1.00 72.50 87 PRO A CA 1
ATOM 693 C C . PRO A 1 87 ? -20.294 -8.909 20.836 1.00 72.50 87 PRO A C 1
ATOM 695 O O . PRO A 1 87 ? -21.355 -9.061 20.231 1.00 72.50 87 PRO A O 1
ATOM 698 N N . THR A 1 88 ? -19.945 -7.740 21.368 1.00 77.88 88 THR A N 1
ATOM 699 C CA . THR A 1 88 ? -20.643 -6.476 21.089 1.00 77.88 88 THR A CA 1
ATOM 700 C C . THR A 1 88 ? -19.687 -5.492 20.412 1.00 77.88 88 THR A C 1
ATOM 702 O O . THR A 1 88 ? -18.490 -5.519 20.713 1.00 77.88 88 THR A O 1
ATOM 705 N N . PRO A 1 89 ? -20.164 -4.584 19.539 1.00 71.38 89 PRO A N 1
ATOM 706 C CA . PRO A 1 89 ? -19.298 -3.626 18.843 1.00 71.38 89 PRO A CA 1
ATOM 707 C C . PRO A 1 89 ? -18.377 -2.829 19.782 1.00 71.38 89 PRO A C 1
ATOM 709 O O . PRO A 1 89 ? -17.197 -2.665 19.493 1.00 71.38 89 PRO A O 1
ATOM 712 N N . GLN A 1 90 ? -18.877 -2.438 20.956 1.00 72.00 90 GLN A N 1
ATOM 713 C CA . GLN A 1 90 ? -18.113 -1.724 21.989 1.00 72.00 90 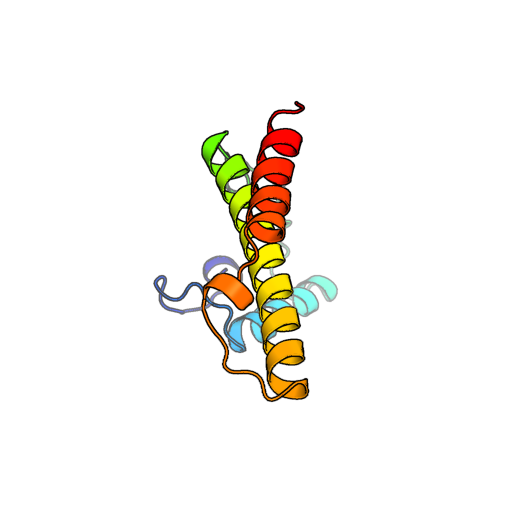GLN A CA 1
ATOM 714 C C . GLN A 1 90 ? -17.012 -2.575 22.645 1.00 72.00 90 GLN A C 1
ATOM 716 O O . GLN A 1 90 ? -15.983 -2.047 23.055 1.00 72.00 90 GLN A O 1
ATOM 721 N N . THR A 1 91 ? -17.201 -3.896 22.747 1.00 69.31 91 THR A N 1
ATOM 722 C CA . THR A 1 91 ? -16.168 -4.809 23.279 1.00 69.31 91 THR A CA 1
ATOM 723 C C . THR A 1 91 ? -15.089 -5.141 22.254 1.00 69.31 91 THR A C 1
ATOM 725 O O . THR A 1 91 ? -13.978 -5.495 22.641 1.00 69.31 91 THR A O 1
ATOM 728 N N . LEU A 1 92 ? -15.413 -5.037 20.961 1.00 70.00 92 LEU A N 1
ATOM 729 C CA . LEU A 1 92 ? -14.492 -5.290 19.852 1.00 70.00 92 LEU A CA 1
ATOM 730 C C . LEU A 1 92 ? -13.644 -4.066 19.515 1.00 70.00 92 LEU A C 1
ATOM 732 O O . LEU A 1 92 ? -12.468 -4.194 19.178 1.00 70.00 92 LEU A O 1
ATOM 736 N N . VAL A 1 93 ? -14.259 -2.895 19.629 1.00 70.44 93 VAL A N 1
ATOM 737 C CA . VAL A 1 93 ? -13.674 -1.596 19.340 1.00 70.44 93 VAL A CA 1
ATOM 738 C C . VAL A 1 93 ? -13.607 -0.831 20.655 1.00 70.44 93 VAL A C 1
ATOM 740 O O . VAL A 1 93 ? -14.527 -0.101 21.017 1.00 70.44 93 VAL A O 1
ATOM 743 N N . THR A 1 94 ? -12.532 -1.032 21.416 1.00 64.81 94 THR A N 1
ATOM 744 C CA . THR A 1 94 ? -12.324 -0.253 22.637 1.00 64.81 94 THR A CA 1
ATOM 745 C C . THR A 1 94 ? -12.038 1.205 22.255 1.00 64.81 94 THR A C 1
ATOM 747 O O . THR A 1 94 ? -11.133 1.441 21.448 1.00 64.81 94 THR A O 1
ATOM 750 N N . PRO A 1 95 ? -12.735 2.192 22.855 1.00 61.50 95 PRO A N 1
ATOM 751 C CA . PRO A 1 95 ? -12.512 3.614 22.585 1.00 61.50 95 PRO A CA 1
ATOM 752 C C . PRO A 1 95 ? -11.044 4.014 22.739 1.00 61.50 95 PRO A C 1
ATOM 754 O O . PRO A 1 95 ? -10.533 4.825 21.978 1.00 61.50 95 PRO A O 1
ATOM 757 N N . THR A 1 96 ? -10.338 3.383 23.680 1.00 64.12 96 THR A N 1
ATOM 758 C CA . THR A 1 96 ? -8.902 3.557 23.909 1.00 64.12 96 THR A CA 1
ATOM 759 C C . THR A 1 96 ? -8.054 3.069 22.731 1.00 64.12 96 THR A C 1
ATOM 761 O O . THR A 1 96 ? -7.115 3.755 22.350 1.00 64.12 96 THR A O 1
ATOM 764 N N . SER A 1 97 ? -8.376 1.932 22.100 1.00 64.12 97 SER A N 1
ATOM 765 C CA . SER A 1 97 ? -7.611 1.436 20.945 1.00 64.12 97 SER A CA 1
ATOM 766 C C . SER A 1 97 ? -7.901 2.217 19.666 1.00 64.12 97 SER A C 1
ATOM 768 O O . SER A 1 97 ? -6.975 2.455 18.898 1.00 64.12 97 SER A O 1
ATOM 770 N N . THR A 1 98 ? -9.139 2.660 19.434 1.00 66.56 98 THR A N 1
ATOM 771 C CA . THR A 1 98 ? -9.452 3.540 18.293 1.00 66.56 98 THR A CA 1
ATOM 772 C C . THR A 1 98 ? -8.860 4.924 18.454 1.00 66.56 98 THR A C 1
ATOM 774 O O . THR A 1 98 ? -8.261 5.442 17.517 1.00 66.56 98 THR A O 1
ATOM 777 N N . SER A 1 99 ? -9.012 5.505 19.643 1.00 66.50 99 SER A N 1
ATOM 778 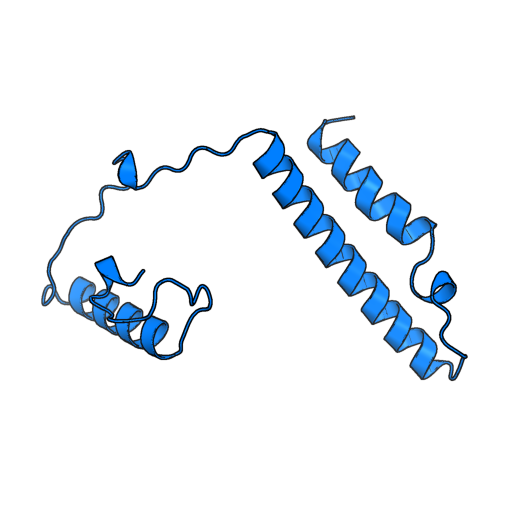C CA . SER A 1 99 ? -8.532 6.845 19.956 1.00 66.50 99 SER A CA 1
ATOM 779 C C . SER A 1 99 ? -7.011 6.896 19.861 1.00 66.50 99 SER A C 1
ATOM 781 O O . SER A 1 99 ? -6.489 7.676 19.081 1.00 66.50 99 SER A O 1
ATOM 783 N N . I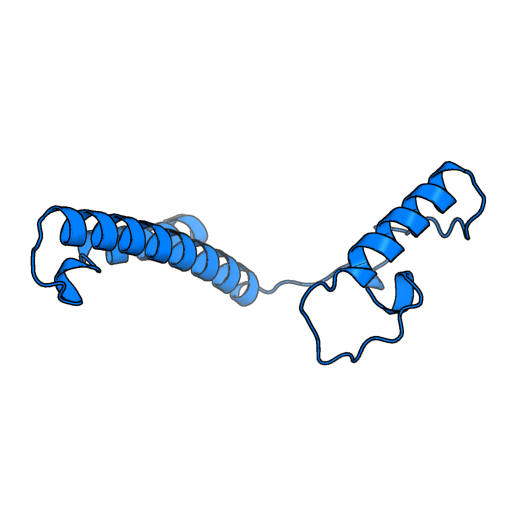LE A 1 100 ? -6.287 5.974 20.509 1.00 75.31 100 ILE A N 1
ATOM 784 C CA . ILE A 1 100 ? -4.818 5.958 20.445 1.00 75.31 100 ILE A CA 1
ATOM 785 C C . ILE A 1 100 ? -4.318 5.764 19.011 1.00 75.31 100 ILE A C 1
ATOM 787 O O . ILE A 1 100 ? -3.403 6.460 18.601 1.00 75.31 100 ILE A O 1
ATOM 791 N N . LEU A 1 101 ? -4.885 4.840 18.229 1.00 78.75 101 LEU A N 1
ATOM 792 C CA . LEU A 1 101 ? -4.341 4.542 16.899 1.00 78.75 101 LEU A CA 1
ATOM 793 C C . LEU A 1 101 ? -4.604 5.658 15.885 1.00 78.75 101 LEU A C 1
ATOM 795 O O . LEU A 1 101 ? -3.715 5.974 15.097 1.00 78.75 101 LEU A O 1
ATOM 799 N N . LEU A 1 102 ? -5.798 6.252 15.902 1.00 83.00 102 LEU A N 1
ATOM 800 C CA . LEU A 1 102 ? -6.156 7.319 14.969 1.00 83.00 102 LEU A CA 1
ATOM 801 C C . LEU A 1 102 ? -5.556 8.661 15.397 1.00 83.00 102 LEU A C 1
ATOM 803 O O . LEU A 1 102 ? -4.951 9.331 14.565 1.00 83.00 102 LEU A O 1
ATOM 807 N N . ILE A 1 103 ? -5.644 9.013 16.686 1.00 82.88 103 ILE A N 1
ATOM 808 C CA . ILE A 1 103 ? -5.076 10.263 17.209 1.00 82.88 103 ILE A CA 1
ATOM 809 C C . ILE A 1 103 ? -3.558 10.236 17.080 1.00 82.88 103 ILE A C 1
ATOM 811 O O . ILE A 1 103 ? -3.007 11.142 16.479 1.00 82.88 103 ILE A O 1
ATOM 815 N N . ASN A 1 104 ? -2.871 9.171 17.507 1.00 83.62 104 ASN A N 1
ATOM 816 C CA . ASN A 1 104 ? -1.413 9.108 17.362 1.00 83.62 104 ASN A CA 1
ATOM 817 C C . ASN A 1 104 ? -0.969 9.215 15.896 1.00 83.62 104 ASN A C 1
ATOM 819 O O . ASN A 1 104 ? 0.081 9.776 15.614 1.00 83.62 104 ASN A O 1
ATOM 823 N N . THR A 1 105 ? -1.755 8.694 14.949 1.00 87.56 105 THR A N 1
ATOM 824 C CA . THR A 1 105 ? -1.428 8.843 13.524 1.00 87.56 105 THR A CA 1
ATOM 825 C C . THR A 1 105 ? -1.572 10.292 13.062 1.00 87.56 105 THR A C 1
ATOM 827 O O . THR A 1 105 ? -0.724 10.771 12.315 1.00 87.56 105 THR A O 1
ATOM 830 N N . TYR A 1 106 ? -2.609 10.993 13.526 1.00 88.12 106 TYR A N 1
ATOM 831 C CA . TYR A 1 106 ? -2.788 12.419 13.265 1.00 88.12 106 TYR A CA 1
ATOM 832 C C . TYR A 1 106 ? -1.638 13.246 13.859 1.00 88.12 106 TYR A C 1
ATOM 834 O O . TYR A 1 106 ? -0.979 13.978 13.126 1.00 88.12 106 TYR A O 1
ATOM 842 N N . GLU A 1 107 ? -1.345 13.056 15.147 1.00 89.06 107 GLU A N 1
ATOM 843 C CA . GLU A 1 107 ? -0.257 13.738 15.860 1.00 89.06 107 GLU A CA 1
ATOM 844 C C . GLU A 1 107 ? 1.099 13.480 15.177 1.00 89.06 107 GLU A C 1
ATOM 846 O O . GLU A 1 107 ? 1.825 14.410 14.839 1.00 89.06 107 GLU A O 1
ATOM 851 N N . THR A 1 108 ? 1.390 12.224 14.811 1.00 88.56 108 THR A N 1
ATOM 852 C CA . THR A 1 108 ? 2.625 11.866 14.086 1.00 88.56 108 THR A CA 1
ATOM 853 C C . THR A 1 108 ? 2.716 12.533 12.708 1.00 88.56 108 THR A C 1
ATOM 855 O O . THR A 1 108 ? 3.810 12.899 12.283 1.00 88.56 108 THR A O 1
ATOM 858 N N . PHE A 1 109 ? 1.601 12.674 11.982 1.00 91.12 109 PHE A N 1
ATOM 859 C CA . PHE A 1 109 ? 1.600 13.292 10.652 1.00 91.12 109 PHE A CA 1
ATOM 860 C C . PHE A 1 109 ? 1.860 14.800 10.715 1.00 91.12 109 PHE A C 1
ATOM 862 O O . PHE A 1 109 ? 2.603 15.327 9.888 1.00 91.12 109 PHE A O 1
ATOM 869 N N . PHE A 1 110 ? 1.261 15.489 11.689 1.00 92.06 110 PHE A N 1
ATOM 870 C CA . PHE A 1 110 ? 1.414 16.935 11.860 1.00 92.06 110 PHE A CA 1
ATOM 871 C C . PHE A 1 110 ? 2.599 17.329 12.757 1.00 92.06 110 PHE A C 1
ATOM 873 O O . PHE A 1 110 ? 2.983 18.498 12.763 1.00 92.06 110 PHE A O 1
ATOM 880 N N . GLY A 1 111 ? 3.219 16.368 13.447 1.00 84.62 111 GLY A N 1
ATOM 881 C CA . GLY A 1 111 ? 4.377 16.581 14.315 1.00 84.62 111 GLY A CA 1
ATOM 882 C C . GLY A 1 111 ? 4.034 17.237 15.653 1.00 84.62 111 GLY A C 1
ATOM 883 O O . GLY A 1 111 ? 4.853 17.997 16.172 1.00 84.62 111 GLY A O 1
ATOM 884 N N . THR A 1 112 ? 2.832 16.982 16.170 1.00 61.25 112 THR A N 1
ATOM 885 C CA . THR A 1 112 ? 2.347 17.456 17.476 1.00 61.25 112 THR A CA 1
ATOM 886 C C . THR A 1 112 ? 2.466 16.371 18.545 1.00 61.25 112 THR A C 1
ATOM 888 O O . THR A 1 112 ? 2.680 16.750 19.719 1.00 61.25 112 THR A O 1
#

pLDDT: mean 84.42, std 9.47, range [59.69, 95.62]